Protein AF-A0A1Z5ILG8-F1 (afdb_monomer_lite)

Secondary structure (DSSP, 8-state):
-EEEETTEEEE---------GGG-----SHHHHHHHHHHHHTT-

Sequence (44 aa):
MIIYEWTNVSDFNFHLVWVTMYRQPIFTTEKRITAMKDCRTSLG

Radius of gyration: 16.22 Å; chains: 1; bounding box: 30×20×44 Å

pLDDT: mean 78.26, std 15.3, range [44.69, 96.31]

Foldseek 3Di:
DFDDDVPDTDDDDDDDDDADDVNDPPPPDPVVVVVVVVVVVVVD

Organism: NCBI:txid1714682

InterPro domains:
  IPR036515 Transposase IS200-like superfamily [SSF143422] (7-37)

Structure (mmCIF, N/CA/C/O backbone):
data_AF-A0A1Z5ILG8-F1
#
_entry.id   AF-A0A1Z5ILG8-F1
#
loop_
_atom_site.group_PDB
_atom_site.id
_atom_site.type_symbol
_atom_site.label_atom_id
_atom_site.label_alt_id
_atom_site.label_comp_id
_atom_site.label_asym_id
_atom_site.label_entity_id
_atom_site.label_seq_id
_atom_site.pdbx_PDB_ins_code
_atom_site.Cartn_x
_atom_site.Cartn_y
_atom_site.Cartn_z
_atom_site.occupancy
_atom_site.B_iso_or_equiv
_atom_site.auth_seq_id
_atom_site.auth_comp_id
_atom_site.auth_asym_id
_atom_site.auth_atom_id
_atom_site.pdbx_PDB_model_num
ATOM 1 N N . MET A 1 1 ? 12.971 0.048 -13.499 1.00 53.88 1 MET A N 1
ATOM 2 C CA . MET A 1 1 ? 13.260 -1.298 -14.079 1.00 53.88 1 MET A CA 1
ATOM 3 C C . MET A 1 1 ? 13.724 -1.060 -15.495 1.00 53.88 1 MET A C 1
ATOM 5 O O . MET A 1 1 ? 12.964 -0.470 -16.253 1.00 53.88 1 MET A O 1
ATOM 9 N N . ILE A 1 2 ? 14.959 -1.442 -15.824 1.00 55.78 2 ILE A N 1
ATOM 10 C CA . ILE A 1 2 ? 15.537 -1.135 -17.135 1.00 55.78 2 ILE A CA 1
ATOM 11 C C . ILE A 1 2 ? 15.099 -2.220 -18.113 1.00 55.78 2 ILE A C 1
ATOM 13 O O . ILE A 1 2 ? 15.505 -3.374 -17.983 1.00 55.78 2 ILE A O 1
ATOM 17 N N . ILE A 1 3 ? 14.242 -1.845 -19.058 1.00 67.50 3 ILE A N 1
ATOM 18 C CA . ILE A 1 3 ? 13.796 -2.726 -20.136 1.00 67.50 3 ILE A CA 1
ATOM 19 C C . ILE A 1 3 ? 14.536 -2.295 -21.399 1.00 67.50 3 ILE A C 1
ATOM 21 O O . ILE A 1 3 ? 14.537 -1.116 -21.757 1.00 67.50 3 ILE A O 1
ATOM 25 N N . TYR A 1 4 ? 15.187 -3.257 -22.047 1.00 62.59 4 TYR A N 1
ATOM 26 C CA . TYR A 1 4 ? 15.851 -3.061 -23.329 1.00 62.59 4 TYR A CA 1
ATOM 27 C C . TYR A 1 4 ? 14.946 -3.618 -24.425 1.00 62.59 4 TYR A C 1
ATOM 29 O O . TYR A 1 4 ? 14.907 -4.828 -24.644 1.00 62.59 4 TYR A O 1
ATOM 37 N N . GLU A 1 5 ? 14.211 -2.741 -25.103 1.00 63.44 5 GLU A N 1
ATOM 38 C CA . GLU A 1 5 ? 13.506 -3.084 -26.341 1.00 63.44 5 GLU A CA 1
ATOM 39 C C . GLU A 1 5 ? 14.299 -2.562 -27.546 1.00 63.44 5 GLU A C 1
ATOM 41 O O . GLU A 1 5 ? 15.143 -1.669 -27.414 1.00 63.44 5 GLU A O 1
ATOM 46 N N . TRP A 1 6 ? 14.073 -3.126 -28.740 1.00 53.16 6 TRP A N 1
ATOM 47 C CA . TRP A 1 6 ? 14.777 -2.672 -29.944 1.00 53.16 6 TRP A CA 1
ATOM 48 C C . TRP A 1 6 ? 14.575 -1.160 -30.119 1.00 53.16 6 TRP A C 1
ATOM 50 O O . TRP A 1 6 ? 13.449 -0.680 -30.202 1.00 53.16 6 TRP A O 1
ATOM 60 N N . THR A 1 7 ? 15.688 -0.421 -30.157 1.00 58.44 7 THR A N 1
ATOM 61 C CA . THR A 1 7 ? 15.806 1.051 -30.245 1.00 58.44 7 THR A CA 1
ATOM 62 C C . THR A 1 7 ? 15.388 1.899 -29.035 1.00 58.44 7 THR A C 1
ATOM 64 O O . THR A 1 7 ? 15.593 3.107 -29.094 1.00 58.44 7 THR A O 1
ATOM 67 N N . ASN A 1 8 ? 14.921 1.326 -27.916 1.00 59.53 8 ASN A N 1
ATOM 68 C CA . ASN A 1 8 ? 14.578 2.107 -26.719 1.00 59.53 8 ASN A CA 1
ATOM 69 C C . ASN A 1 8 ? 15.178 1.521 -25.437 1.00 59.53 8 ASN A C 1
ATOM 71 O O . ASN A 1 8 ? 14.922 0.379 -25.058 1.00 59.53 8 ASN A O 1
ATOM 75 N N . VAL A 1 9 ? 15.941 2.359 -24.733 1.00 60.66 9 VAL A N 1
ATOM 76 C CA . VAL A 1 9 ? 16.314 2.144 -23.333 1.00 60.66 9 VAL A CA 1
ATOM 77 C C . VAL A 1 9 ? 15.386 3.019 -22.504 1.00 60.66 9 VAL A C 1
ATOM 79 O O . VAL A 1 9 ? 15.422 4.242 -22.619 1.00 60.66 9 VAL A O 1
ATOM 82 N N . SER A 1 10 ? 14.517 2.409 -21.704 1.00 62.06 10 SER A N 1
ATOM 83 C CA . SER A 1 10 ? 13.587 3.137 -20.837 1.00 62.06 10 SER A CA 1
ATOM 84 C C . SER A 1 10 ? 13.750 2.680 -19.394 1.00 62.06 10 SER A C 1
ATOM 86 O O . SER A 1 10 ? 13.747 1.481 -19.112 1.00 62.06 10 SER A O 1
ATOM 88 N N . ASP A 1 11 ? 13.888 3.640 -18.477 1.00 67.25 11 ASP A N 1
ATOM 89 C CA . ASP A 1 11 ? 13.817 3.375 -17.042 1.00 67.25 11 ASP A CA 1
ATOM 90 C C . ASP A 1 11 ? 12.449 3.798 -16.512 1.00 67.25 11 ASP A C 1
ATOM 92 O O . ASP A 1 11 ? 12.150 4.981 -16.341 1.00 67.25 11 ASP A O 1
ATOM 96 N N . PHE A 1 12 ? 11.598 2.802 -16.279 1.00 70.31 12 PHE A N 1
ATOM 97 C CA . PHE A 1 12 ? 10.280 3.015 -15.708 1.00 70.31 12 PHE A CA 1
ATOM 98 C C . PHE A 1 12 ? 10.344 2.914 -14.186 1.00 70.31 12 PHE A C 1
ATOM 100 O O . PHE A 1 12 ? 10.594 1.837 -13.629 1.00 70.31 12 PHE A O 1
ATOM 107 N N . ASN A 1 13 ? 10.077 4.041 -13.527 1.00 79.56 13 ASN A N 1
ATOM 108 C CA . ASN A 1 13 ? 9.901 4.144 -12.084 1.00 79.56 13 ASN A CA 1
ATOM 109 C C . ASN A 1 13 ? 8.514 4.722 -11.799 1.00 79.56 13 ASN A C 1
ATOM 111 O O . ASN A 1 13 ? 8.181 5.815 -12.255 1.00 79.56 13 ASN A O 1
ATOM 115 N N . PHE A 1 14 ? 7.701 3.983 -11.045 1.00 82.19 14 PHE A N 1
ATOM 116 C CA . PHE A 1 14 ? 6.337 4.381 -10.709 1.00 82.19 14 PHE A CA 1
ATOM 117 C C . PHE A 1 14 ? 6.172 4.494 -9.196 1.00 82.19 14 PHE A C 1
ATOM 119 O O . PHE A 1 14 ? 6.555 3.595 -8.446 1.00 82.19 14 PHE A O 1
ATOM 126 N N . HIS A 1 15 ? 5.531 5.572 -8.751 1.00 87.19 15 HIS A N 1
ATOM 127 C CA . HIS A 1 15 ? 5.015 5.675 -7.392 1.00 87.19 15 HIS A CA 1
ATOM 128 C C . HIS A 1 15 ? 3.565 5.191 -7.379 1.00 87.19 15 HIS A C 1
ATOM 130 O O . HIS A 1 15 ? 2.665 5.895 -7.830 1.00 87.19 15 HIS A O 1
ATOM 136 N N . LEU A 1 16 ? 3.339 3.979 -6.871 1.00 86.19 16 LEU A N 1
ATOM 137 C CA . LEU A 1 16 ? 2.000 3.417 -6.720 1.00 86.19 16 LEU A CA 1
ATOM 138 C C . LEU A 1 16 ? 1.494 3.652 -5.290 1.00 86.19 16 LEU A C 1
ATOM 140 O O . LEU A 1 16 ? 2.079 3.148 -4.331 1.00 86.19 16 LEU A O 1
ATOM 144 N N . VAL A 1 17 ? 0.395 4.397 -5.159 1.00 90.56 17 VAL A N 1
ATOM 145 C CA . VAL A 1 17 ? -0.277 4.676 -3.882 1.00 90.56 17 VAL A CA 1
ATOM 146 C C . VAL A 1 17 ? -1.741 4.267 -3.997 1.00 90.56 17 VAL A C 1
ATOM 148 O O . VAL A 1 17 ? -2.420 4.639 -4.951 1.00 90.56 17 VAL A O 1
ATOM 151 N N . TRP A 1 18 ? -2.237 3.514 -3.018 1.00 90.06 18 TRP A N 1
ATOM 152 C CA . TRP A 1 18 ? -3.640 3.111 -2.928 1.00 90.06 18 TRP A CA 1
ATOM 153 C C . TRP A 1 18 ? -4.149 3.233 -1.493 1.00 90.06 18 TRP A C 1
ATOM 155 O O . TRP A 1 18 ? -3.377 3.400 -0.549 1.00 90.06 18 TRP A O 1
ATOM 165 N N . VAL A 1 19 ? -5.469 3.152 -1.332 1.00 91.12 19 VAL A N 1
ATOM 166 C CA . VAL A 1 19 ? -6.155 3.289 -0.042 1.00 91.12 19 VAL A CA 1
ATOM 167 C C . VAL A 1 19 ? -7.062 2.081 0.186 1.00 91.12 19 VAL A C 1
ATOM 169 O O . VAL A 1 19 ? -7.517 1.444 -0.763 1.00 91.12 19 VAL A O 1
ATOM 172 N N . THR A 1 20 ? -7.317 1.745 1.448 1.00 93.56 20 THR A N 1
ATOM 173 C CA . THR A 1 20 ? -8.258 0.688 1.830 1.00 93.56 20 THR A CA 1
ATOM 174 C C . THR A 1 20 ? -9.698 1.060 1.477 1.00 93.56 20 THR A C 1
ATOM 176 O O . THR A 1 20 ? -10.077 2.236 1.438 1.00 93.56 20 THR A O 1
ATOM 179 N N . MET A 1 21 ? -10.532 0.040 1.261 1.00 92.88 21 MET A N 1
ATOM 180 C CA . MET A 1 21 ? -11.972 0.226 1.090 1.00 92.88 21 MET A CA 1
ATOM 181 C C . MET A 1 21 ? -12.548 0.998 2.289 1.00 92.88 21 MET A C 1
ATOM 183 O O . MET A 1 21 ? -12.215 0.713 3.442 1.00 92.88 21 MET A O 1
ATOM 187 N N . TYR A 1 22 ? -13.369 2.015 2.008 1.00 96.31 22 TYR A N 1
ATOM 188 C CA . TYR A 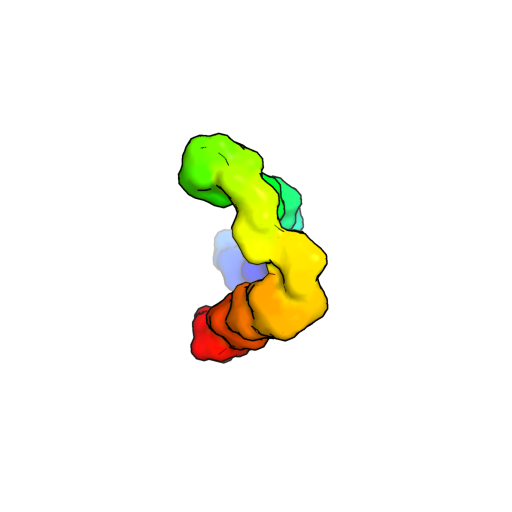1 22 ? -13.917 2.955 2.998 1.00 96.31 22 TYR A CA 1
ATOM 189 C C . TYR A 1 22 ? -12.869 3.677 3.863 1.00 96.31 22 TYR A C 1
ATOM 191 O O . TYR A 1 22 ? -13.202 4.183 4.931 1.00 96.31 22 TYR A O 1
ATOM 199 N N . ARG A 1 23 ? -11.600 3.718 3.427 1.00 89.81 23 ARG A N 1
ATOM 200 C CA . ARG A 1 23 ? -10.470 4.294 4.176 1.00 89.81 23 ARG A CA 1
ATOM 201 C C . ARG A 1 23 ? -10.323 3.733 5.594 1.00 89.81 23 ARG A C 1
ATOM 203 O O . ARG A 1 23 ? -9.815 4.408 6.485 1.00 89.81 23 ARG A O 1
ATOM 210 N N . GLN A 1 24 ? -10.773 2.499 5.809 1.00 94.00 24 GLN A N 1
ATOM 211 C CA . GLN A 1 24 ? -10.709 1.860 7.117 1.00 94.00 24 GLN A CA 1
ATOM 212 C C . GLN A 1 24 ? -9.243 1.646 7.531 1.00 94.00 24 GLN A C 1
ATOM 214 O O . GLN A 1 24 ? -8.447 1.165 6.711 1.00 94.00 24 GLN A O 1
ATOM 219 N N . PRO A 1 25 ? -8.861 1.952 8.784 1.00 91.69 25 PRO A N 1
ATOM 220 C CA . PRO A 1 25 ? -7.499 1.757 9.273 1.00 91.69 25 PRO A CA 1
ATOM 221 C C . PRO A 1 25 ? -7.260 0.273 9.601 1.00 91.69 25 PRO A C 1
ATOM 223 O O . PRO A 1 25 ? -7.253 -0.148 10.754 1.00 91.69 25 PRO A O 1
ATOM 226 N N . ILE A 1 26 ? -7.101 -0.556 8.566 1.00 90.25 26 ILE A N 1
ATOM 227 C CA . ILE A 1 26 ? -6.944 -2.016 8.707 1.00 90.25 26 ILE A CA 1
ATOM 228 C C . ILE A 1 26 ? -5.513 -2.388 9.133 1.00 90.25 26 ILE A C 1
ATOM 230 O O . ILE A 1 26 ? -5.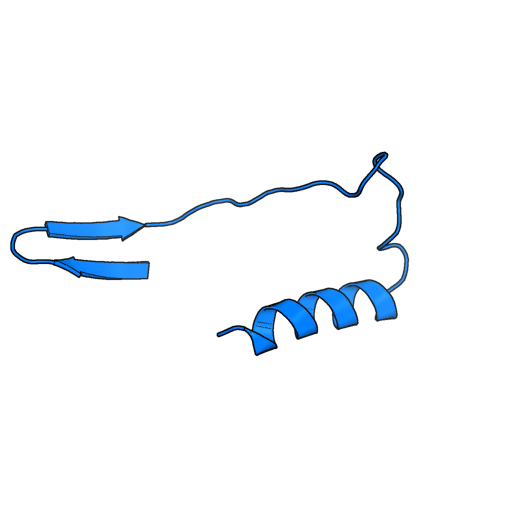315 -3.346 9.888 1.00 90.25 26 ILE A O 1
ATOM 234 N N . PHE A 1 27 ? -4.524 -1.615 8.675 1.00 90.12 27 PHE A N 1
ATOM 235 C CA . PHE A 1 27 ? -3.091 -1.813 8.916 1.00 90.12 27 PHE A CA 1
ATOM 236 C C . PHE A 1 27 ? -2.608 -1.076 10.171 1.00 90.12 27 PHE A C 1
ATOM 238 O O . PHE A 1 27 ? -1.714 -0.241 10.113 1.00 90.12 27 PHE A O 1
ATOM 245 N N . THR A 1 28 ? -3.231 -1.368 11.309 1.00 91.81 28 THR A N 1
ATOM 246 C CA . THR A 1 28 ? -2.891 -0.764 12.610 1.00 91.81 28 THR A CA 1
ATOM 247 C C . THR A 1 28 ? -1.943 -1.612 13.448 1.00 91.81 28 THR A C 1
ATOM 249 O O . THR A 1 28 ? -1.389 -1.121 14.424 1.00 91.81 28 THR A O 1
ATOM 252 N N . THR A 1 29 ? -1.744 -2.881 13.085 1.00 93.94 29 THR A N 1
ATOM 253 C CA . THR A 1 29 ? -0.859 -3.808 13.797 1.00 93.94 29 THR A CA 1
ATOM 254 C C . THR A 1 29 ? 0.274 -4.279 12.898 1.00 93.94 29 THR A C 1
ATOM 256 O O . THR A 1 29 ? 0.074 -4.528 11.706 1.00 93.94 29 THR A O 1
ATOM 259 N N . GLU A 1 30 ? 1.457 -4.471 13.485 1.00 91.94 30 GLU A N 1
ATOM 260 C CA . GLU A 1 30 ? 2.644 -4.938 12.757 1.00 91.94 30 GLU A CA 1
ATOM 261 C C . GLU A 1 30 ? 2.387 -6.261 12.035 1.00 91.94 30 GLU A C 1
ATOM 263 O O . GLU A 1 30 ? 2.710 -6.390 10.861 1.00 91.94 30 GLU A O 1
ATOM 268 N N . LYS A 1 31 ? 1.685 -7.204 12.677 1.00 91.75 31 LYS A N 1
ATOM 269 C CA . LYS A 1 31 ? 1.332 -8.500 12.076 1.00 91.75 31 LYS A CA 1
ATOM 270 C C . LYS A 1 31 ? 0.607 -8.356 10.732 1.00 91.75 31 LYS A C 1
ATOM 272 O O . LYS A 1 31 ? 0.902 -9.092 9.796 1.00 91.75 31 LYS A O 1
ATOM 277 N N . ARG A 1 32 ? -0.343 -7.417 10.626 1.00 88.62 32 ARG A N 1
ATOM 278 C CA . ARG A 1 32 ? -1.106 -7.180 9.387 1.00 88.62 32 ARG A CA 1
ATOM 279 C C . ARG A 1 32 ? -0.275 -6.460 8.330 1.00 88.62 32 ARG A C 1
ATOM 281 O O . ARG A 1 32 ? -0.430 -6.747 7.148 1.00 88.62 32 ARG A O 1
ATOM 288 N N . ILE A 1 33 ? 0.600 -5.546 8.748 1.00 90.88 33 ILE A N 1
ATOM 289 C CA . ILE A 1 33 ? 1.528 -4.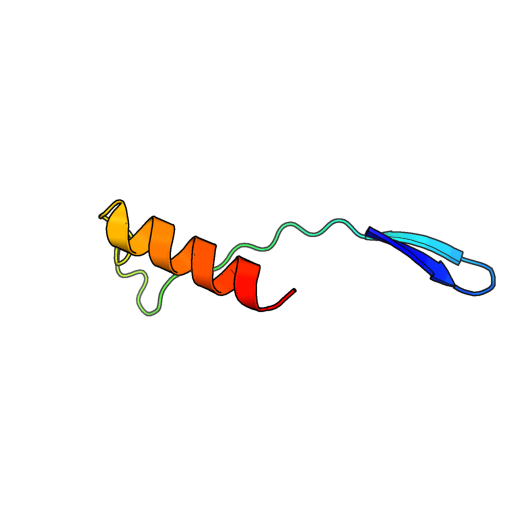845 7.851 1.00 90.88 33 ILE A CA 1
ATOM 290 C C . ILE A 1 33 ? 2.520 -5.840 7.239 1.00 90.88 33 ILE A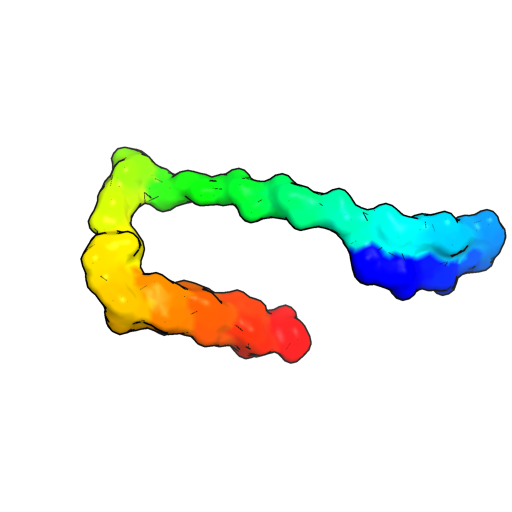 C 1
ATOM 292 O O . ILE A 1 33 ? 2.719 -5.828 6.025 1.00 90.88 33 ILE A O 1
ATOM 296 N N . THR A 1 34 ? 3.106 -6.713 8.060 1.00 92.25 34 THR A N 1
ATOM 297 C CA . THR A 1 34 ? 4.063 -7.736 7.623 1.00 92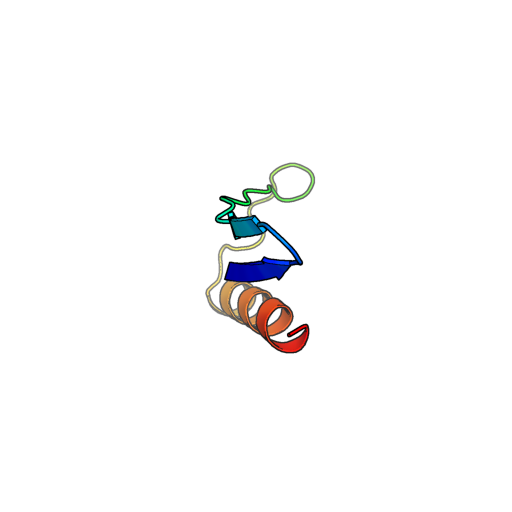.25 34 THR A CA 1
ATOM 298 C C . THR A 1 34 ? 3.400 -8.732 6.684 1.00 92.25 34 THR A C 1
ATOM 300 O O . THR A 1 34 ? 3.862 -8.884 5.562 1.00 92.25 34 THR A O 1
ATOM 303 N N . ALA A 1 35 ? 2.238 -9.281 7.058 1.00 90.12 35 ALA A N 1
ATOM 304 C CA . ALA A 1 35 ? 1.500 -10.206 6.197 1.00 90.12 35 ALA A CA 1
ATOM 305 C C . ALA A 1 35 ? 1.167 -9.607 4.815 1.00 90.12 35 ALA A C 1
ATOM 307 O O . ALA A 1 35 ? 1.272 -10.294 3.805 1.00 90.12 35 ALA A O 1
ATOM 308 N N . MET A 1 36 ? 0.808 -8.316 4.745 1.00 87.88 36 MET A N 1
ATOM 309 C CA . MET A 1 36 ? 0.614 -7.631 3.461 1.00 87.88 36 MET A CA 1
ATOM 310 C C . MET A 1 36 ?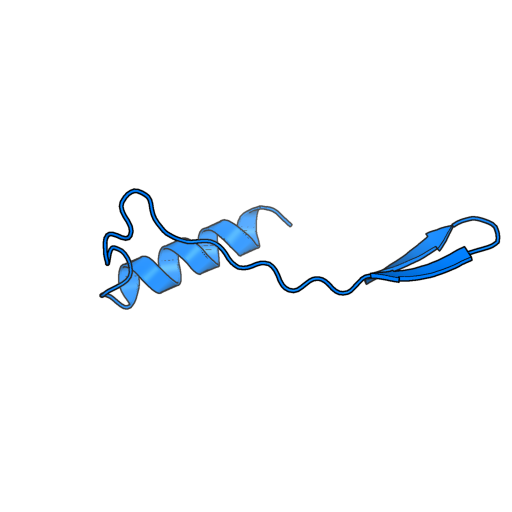 1.922 -7.621 2.661 1.00 87.88 36 MET A C 1
ATOM 312 O O . MET A 1 36 ? 1.958 -8.024 1.498 1.00 87.88 36 MET A O 1
ATOM 316 N N . LYS A 1 37 ? 3.010 -7.136 3.273 1.00 87.56 37 LYS A N 1
ATOM 317 C CA . LYS A 1 37 ? 4.311 -7.015 2.600 1.00 87.56 37 LYS A CA 1
ATOM 318 C C . LYS A 1 37 ? 4.796 -8.370 2.082 1.00 87.56 37 LYS A C 1
ATOM 320 O O . LYS A 1 37 ? 5.328 -8.423 0.977 1.00 87.56 37 LYS A O 1
ATOM 325 N N . ASP A 1 38 ? 4.532 -9.440 2.820 1.00 90.00 38 ASP A N 1
ATOM 326 C CA . ASP A 1 38 ? 4.881 -10.806 2.435 1.00 90.00 38 ASP A CA 1
ATOM 327 C C . ASP A 1 38 ? 4.072 -11.283 1.220 1.00 90.00 38 ASP A C 1
ATOM 329 O O . ASP A 1 38 ? 4.660 -11.805 0.270 1.00 90.00 38 ASP A O 1
ATOM 333 N N . CYS A 1 39 ? 2.759 -11.004 1.166 1.00 80.69 39 CYS A N 1
ATOM 334 C CA . CYS A 1 39 ? 1.941 -11.272 -0.025 1.00 80.69 39 CYS A CA 1
ATOM 335 C C . CYS A 1 39 ? 2.511 -10.595 -1.282 1.00 80.69 39 CYS A C 1
ATOM 337 O O . CYS A 1 39 ? 2.462 -11.175 -2.367 1.00 80.69 39 CYS A O 1
ATOM 339 N N . ARG A 1 40 ? 3.093 -9.393 -1.151 1.00 64.69 40 ARG A N 1
ATOM 340 C CA . ARG A 1 40 ? 3.705 -8.679 -2.285 1.00 64.69 40 ARG A CA 1
ATOM 341 C C . ARG A 1 40 ? 4.943 -9.391 -2.832 1.00 64.69 40 ARG A C 1
ATOM 343 O O . ARG A 1 40 ? 5.179 -9.335 -4.031 1.00 64.69 40 ARG A O 1
ATOM 350 N N . THR A 1 41 ? 5.728 -10.032 -1.971 1.00 64.81 41 THR A N 1
ATOM 351 C CA . THR A 1 41 ? 6.999 -10.668 -2.358 1.00 64.81 41 THR A CA 1
ATOM 352 C C . THR A 1 41 ? 6.785 -12.038 -3.008 1.00 64.81 41 THR A C 1
ATOM 354 O O . THR A 1 41 ? 7.601 -12.461 -3.812 1.00 64.81 41 THR A O 1
ATOM 357 N N . SER A 1 42 ? 5.664 -12.709 -2.721 1.00 58.94 42 SER A N 1
ATOM 358 C CA . SER A 1 42 ? 5.327 -14.027 -3.293 1.00 58.94 42 SER A CA 1
ATOM 359 C C . SER A 1 42 ? 4.831 -14.017 -4.751 1.00 58.94 42 SER A C 1
ATOM 361 O O . SER A 1 42 ? 4.588 -15.077 -5.317 1.00 58.94 42 SER A O 1
ATOM 363 N N . LEU A 1 43 ? 4.652 -12.834 -5.346 1.00 52.59 43 LEU A N 1
ATOM 364 C CA . LEU A 1 43 ? 4.131 -12.630 -6.707 1.00 52.59 43 LEU A CA 1
ATOM 365 C C . LEU A 1 43 ? 5.213 -12.193 -7.716 1.00 52.59 43 LEU A C 1
ATOM 367 O O . LEU A 1 43 ? 4.867 -11.761 -8.816 1.00 52.59 43 LEU A O 1
ATOM 371 N N . GLY A 1 44 ? 6.492 -12.262 -7.330 1.00 44.69 44 GLY A N 1
ATOM 372 C CA . GLY A 1 44 ? 7.652 -11.933 -8.165 1.00 44.69 44 GLY A CA 1
ATOM 373 C C . GLY A 1 44 ? 8.426 -13.166 -8.598 1.00 44.69 44 GLY A C 1
ATOM 374 O O . GLY A 1 44 ? 8.629 -14.048 -7.735 1.00 44.69 44 GLY A O 1
#